Protein AF-A0A7S3AIY6-F1 (afdb_monomer_lite)

Foldseek 3Di:
DDDDPVRVLVVVLCCCCPVVVVPVPSDDDAPQCPDPLDDGHDDDPVQDAPDDDDPDPPPDFFDQDPVVRAGFHQCVVPPPVCCPDPPNDPPPDDDDPDPDDPRGDGDDDDDPCPVPDGDGHPPDVVSVCVSVVVDPDDDDD

Organism: NCBI:txid156174

Secondary structure (DSSP, 8-state):
-PPPHHHHHHHHHHHHHHTS--HHHH----GGG--TTSPPPPPPTTS-TTPPPPPPTTSPPPEEETTTTEEE--GGGG--TTTT-TT-S-TT--SSS--PPPS--BPPPP---TTSPPP--S--HHHHHHHTT-S------

Sequence (141 aa):
MTLTAAMSLIQDDWVAQKIERTANKAWTKHPETNSCFDVTAAVPANRRAGGHVSADPSDPLPGYNSATGQYCFKSSMYSDPNALRSHTGNGGMTSSLAVGKKLEVPVGPPVCGAFRERANPPNTEFRRFYERGDLPIQIEH

Structure (mmCIF, N/CA/C/O backbone):
data_AF-A0A7S3AIY6-F1
#
_entry.id   AF-A0A7S3AIY6-F1
#
loop_
_atom_site.group_PDB
_atom_site.id
_atom_site.type_symbol
_atom_site.label_atom_id
_atom_site.label_alt_id
_atom_site.label_comp_id
_atom_site.label_asym_id
_atom_site.label_entity_id
_atom_site.label_seq_id
_atom_site.pdbx_PDB_ins_code
_atom_site.Cartn_x
_atom_site.Cartn_y
_atom_site.Cartn_z
_atom_site.occupancy
_atom_site.B_iso_or_equiv
_atom_site.auth_seq_id
_atom_site.auth_comp_id
_atom_site.auth_asym_id
_atom_site.auth_atom_id
_atom_site.pdbx_PDB_model_num
ATOM 1 N N . MET A 1 1 ? 8.641 19.706 27.259 1.00 61.84 1 MET A N 1
ATOM 2 C CA . MET A 1 1 ? 7.787 18.558 27.630 1.00 61.84 1 MET A CA 1
ATOM 3 C C . MET A 1 1 ? 7.700 17.659 26.413 1.00 61.84 1 MET A C 1
ATOM 5 O O . MET A 1 1 ? 7.337 18.151 25.355 1.00 61.84 1 MET A O 1
ATOM 9 N N . THR A 1 2 ? 8.129 16.406 26.516 1.00 75.25 2 THR A N 1
ATOM 10 C CA . THR A 1 2 ? 8.044 15.430 25.420 1.00 75.25 2 THR A CA 1
ATOM 11 C C . THR A 1 2 ? 6.630 14.863 25.373 1.00 75.25 2 THR A C 1
ATOM 13 O O . THR A 1 2 ? 6.167 14.323 26.377 1.00 75.25 2 THR A O 1
ATOM 16 N N . LEU A 1 3 ? 5.945 15.006 24.238 1.00 79.62 3 LEU A N 1
ATOM 17 C CA . LEU A 1 3 ? 4.663 14.341 24.004 1.00 79.62 3 LEU A CA 1
ATOM 18 C C . LEU A 1 3 ? 4.860 12.822 24.050 1.00 79.62 3 LEU A C 1
ATOM 20 O O . LEU A 1 3 ? 5.912 12.312 23.657 1.00 79.62 3 LEU A O 1
ATOM 24 N N . THR A 1 4 ? 3.852 12.094 24.527 1.00 89.19 4 THR A N 1
ATOM 25 C CA . THR A 1 4 ? 3.836 10.640 24.342 1.00 89.19 4 THR A CA 1
ATOM 26 C C . THR A 1 4 ? 3.627 10.325 22.861 1.00 89.19 4 THR A C 1
ATOM 28 O O . THR A 1 4 ? 3.043 11.124 22.127 1.00 89.19 4 THR A O 1
ATOM 31 N N . ALA A 1 5 ? 4.063 9.142 22.423 1.00 89.12 5 ALA A N 1
ATOM 32 C CA . ALA A 1 5 ? 3.910 8.721 21.030 1.00 89.12 5 ALA A CA 1
ATOM 33 C C . ALA A 1 5 ? 2.444 8.736 20.554 1.00 89.12 5 ALA A C 1
ATOM 35 O O . ALA A 1 5 ? 2.191 8.967 19.382 1.00 89.12 5 ALA A O 1
ATOM 36 N N . ALA A 1 6 ? 1.476 8.517 21.454 1.00 87.38 6 ALA A N 1
ATOM 37 C CA . ALA A 1 6 ? 0.052 8.581 21.126 1.00 87.38 6 ALA A CA 1
ATOM 38 C C . ALA A 1 6 ? -0.471 10.024 21.032 1.00 87.38 6 ALA A C 1
ATOM 40 O O . ALA A 1 6 ? -1.283 10.328 20.164 1.00 87.38 6 ALA A O 1
ATOM 41 N N . MET A 1 7 ? 0.011 10.925 21.895 1.00 86.62 7 MET A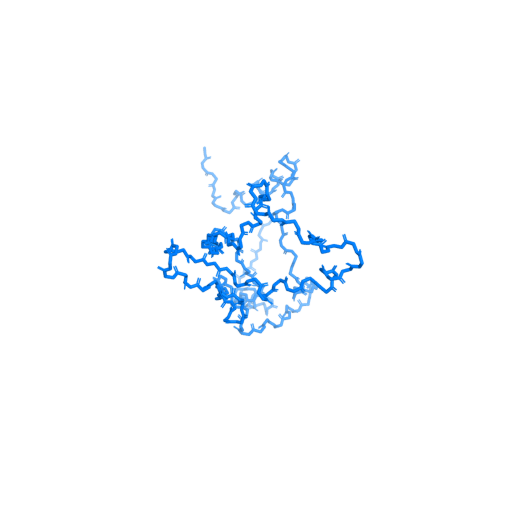 N 1
ATOM 42 C CA . MET A 1 7 ? -0.389 12.336 21.869 1.00 86.62 7 MET A CA 1
ATOM 43 C C . MET A 1 7 ? 0.086 13.046 20.599 1.00 86.62 7 MET A C 1
ATOM 45 O O . MET A 1 7 ? -0.609 13.934 20.108 1.00 86.62 7 MET A O 1
ATOM 49 N N . SER A 1 8 ? 1.240 12.654 20.049 1.00 89.06 8 SER A N 1
ATOM 50 C CA . SER A 1 8 ? 1.737 13.252 18.808 1.00 89.06 8 SER A CA 1
ATOM 51 C C . SER A 1 8 ? 0.916 12.844 17.580 1.00 89.06 8 SER A C 1
ATOM 53 O O . SER A 1 8 ? 0.860 13.616 16.635 1.00 89.06 8 SER A O 1
ATOM 55 N N . LEU A 1 9 ? 0.193 11.713 17.602 1.00 87.06 9 LEU A N 1
ATOM 56 C CA . LEU A 1 9 ? -0.576 11.223 16.444 1.00 87.06 9 LEU A CA 1
ATOM 57 C C . LEU A 1 9 ? -1.570 12.258 15.903 1.00 87.06 9 LEU A C 1
ATOM 59 O O . LEU A 1 9 ? -1.599 12.517 14.704 1.00 87.06 9 LEU A O 1
ATOM 63 N N . ILE A 1 10 ? -2.375 12.856 16.787 1.00 87.00 10 ILE A N 1
ATOM 64 C CA . ILE A 1 10 ? -3.404 13.827 16.389 1.00 87.00 10 ILE A CA 1
ATOM 65 C C . ILE A 1 10 ? -2.751 15.134 15.936 1.00 87.00 10 ILE A C 1
ATOM 67 O O . ILE A 1 10 ? -3.175 15.730 14.948 1.00 87.00 10 ILE A O 1
ATOM 71 N N . GLN A 1 11 ? -1.723 15.587 16.657 1.00 88.12 11 GLN A N 1
ATOM 72 C CA . GLN A 1 11 ? -1.051 16.845 16.353 1.00 88.12 11 GLN A CA 1
ATOM 73 C C . GLN A 1 11 ? -0.289 16.766 15.024 1.00 88.12 11 GLN A C 1
ATOM 75 O O . GLN A 1 11 ? -0.452 17.654 14.190 1.00 88.12 11 GLN A O 1
ATOM 80 N N . ASP A 1 12 ? 0.490 15.708 14.808 1.00 88.44 12 ASP A N 1
ATOM 81 C CA . ASP A 1 12 ? 1.314 15.522 13.612 1.00 88.44 12 ASP A CA 1
ATOM 82 C C . ASP A 1 12 ? 0.439 15.353 12.362 1.00 88.44 12 ASP A C 1
ATOM 84 O O . ASP A 1 12 ? 0.684 16.009 11.348 1.00 88.44 12 ASP A O 1
ATOM 88 N N . ASP A 1 13 ? -0.632 14.552 12.442 1.00 87.31 13 ASP A N 1
ATOM 89 C CA . ASP A 1 13 ? -1.581 14.387 11.333 1.00 87.31 13 ASP A CA 1
ATOM 90 C C . ASP A 1 13 ? -2.321 15.698 11.022 1.00 87.31 13 ASP A C 1
ATOM 92 O O . ASP A 1 13 ? -2.412 16.122 9.866 1.00 87.31 13 ASP A O 1
ATOM 96 N N . TRP A 1 14 ? -2.789 16.413 12.050 1.00 88.94 14 TRP A N 1
ATOM 97 C CA . TRP A 1 14 ? -3.463 17.697 11.855 1.00 88.94 14 TRP A CA 1
ATOM 98 C C . TRP A 1 14 ? -2.536 18.744 11.225 1.00 88.94 14 TRP A C 1
ATOM 100 O O . TRP A 1 14 ? -2.951 19.461 10.310 1.00 88.94 14 TRP A O 1
ATOM 110 N N . VAL A 1 15 ? -1.275 18.817 11.664 1.00 89.88 15 VAL A N 1
ATOM 111 C CA . VAL A 1 15 ? -0.253 19.706 11.089 1.00 89.88 15 VAL A CA 1
ATOM 112 C C . VAL A 1 15 ? 0.017 19.339 9.630 1.00 89.88 15 VAL A C 1
ATOM 114 O O . VAL A 1 15 ? -0.067 20.217 8.765 1.00 89.88 15 VAL A O 1
ATOM 117 N N . ALA A 1 16 ? 0.252 18.060 9.330 1.00 88.00 16 ALA A N 1
ATOM 118 C CA . ALA A 1 16 ? 0.480 17.583 7.968 1.00 88.00 16 ALA A CA 1
ATOM 119 C C . ALA A 1 16 ? -0.694 17.944 7.037 1.00 88.00 16 ALA A C 1
ATOM 121 O O . ALA A 1 16 ? -0.514 18.459 5.928 1.00 88.00 16 ALA A O 1
ATOM 122 N N . GLN A 1 17 ? -1.930 17.756 7.503 1.00 87.25 17 GLN A N 1
ATOM 123 C CA . GLN A 1 17 ? -3.124 18.036 6.710 1.00 87.25 17 GLN A CA 1
ATOM 124 C C . GLN A 1 17 ? -3.419 19.533 6.548 1.00 87.25 17 GLN A C 1
ATOM 126 O O . GLN A 1 17 ? -3.749 19.974 5.443 1.00 87.25 17 GLN A O 1
ATOM 131 N N . LYS A 1 18 ? -3.367 20.317 7.633 1.00 89.19 18 LYS A N 1
ATOM 132 C CA . LYS A 1 18 ? -3.862 21.706 7.656 1.00 89.19 18 LYS A CA 1
ATOM 133 C C . LYS A 1 18 ? -2.778 22.746 7.426 1.00 89.19 18 LYS A C 1
ATOM 135 O O . LYS A 1 18 ? -3.052 23.743 6.756 1.00 89.19 18 LYS A O 1
ATOM 140 N N . ILE A 1 19 ? -1.578 22.519 7.952 1.00 91.25 19 ILE A N 1
ATOM 141 C CA . ILE A 1 19 ? -0.452 23.447 7.818 1.00 91.25 19 ILE A CA 1
ATOM 142 C C . ILE A 1 19 ? 0.359 23.095 6.573 1.00 91.25 19 ILE A C 1
ATOM 144 O O . ILE A 1 19 ? 0.480 23.920 5.670 1.00 91.25 19 ILE A O 1
ATOM 148 N N . GLU A 1 20 ? 0.865 21.863 6.490 1.00 89.88 20 GLU A N 1
ATOM 149 C CA . GLU A 1 20 ? 1.761 21.442 5.402 1.00 89.88 20 GLU A CA 1
ATOM 150 C C . GLU A 1 20 ? 1.020 21.118 4.100 1.00 89.88 20 GLU A C 1
ATOM 152 O O . GLU A 1 20 ? 1.624 21.080 3.028 1.00 89.88 20 GLU A O 1
ATOM 157 N N . ARG A 1 21 ? -0.300 20.906 4.178 1.00 86.44 21 ARG A N 1
ATOM 158 C CA . ARG A 1 21 ? -1.174 20.565 3.042 1.00 86.44 21 ARG A CA 1
ATOM 159 C C . ARG A 1 21 ? -0.714 19.309 2.291 1.00 86.44 21 ARG A C 1
ATOM 161 O O . ARG A 1 21 ? -0.942 19.170 1.090 1.00 86.44 21 ARG A O 1
ATOM 168 N N . THR A 1 22 ? -0.127 18.353 3.005 1.00 83.56 22 THR A N 1
ATOM 169 C CA . THR A 1 22 ? 0.317 17.050 2.486 1.00 83.56 22 THR A CA 1
ATOM 170 C C . THR A 1 22 ? -0.756 15.965 2.640 1.00 83.56 22 THR A C 1
ATOM 172 O O . THR A 1 22 ? -0.454 14.775 2.609 1.00 83.56 22 THR A O 1
ATOM 175 N N . ALA A 1 23 ? -2.035 16.356 2.725 1.00 70.25 23 ALA A N 1
ATOM 176 C CA . ALA A 1 23 ? -3.176 15.479 3.014 1.00 70.25 23 ALA A CA 1
ATOM 177 C C . ALA A 1 23 ? -3.302 14.245 2.094 1.00 70.25 23 ALA A C 1
ATOM 179 O O . ALA A 1 23 ? -3.788 13.204 2.525 1.00 70.25 23 ALA A O 1
ATOM 180 N N . ASN A 1 24 ? -2.813 14.318 0.851 1.00 69.19 24 ASN A N 1
ATOM 181 C CA . ASN A 1 24 ? -2.790 13.175 -0.075 1.00 69.19 24 ASN A CA 1
ATOM 182 C C . ASN A 1 24 ? -1.882 12.019 0.392 1.00 69.19 24 ASN A C 1
ATOM 184 O O . ASN A 1 24 ? -2.002 10.913 -0.122 1.00 69.19 24 ASN A O 1
ATOM 188 N N . LYS A 1 25 ? -0.970 12.276 1.337 1.00 68.56 25 LYS A N 1
ATOM 189 C CA . LYS A 1 25 ? -0.104 11.281 1.987 1.00 68.56 25 LYS A CA 1
ATOM 190 C C . LYS A 1 25 ? -0.589 10.894 3.387 1.00 68.56 25 LYS A C 1
ATOM 192 O O . LYS A 1 25 ? -0.060 9.952 3.959 1.00 68.56 25 LYS A O 1
ATOM 197 N N . ALA A 1 26 ? -1.556 11.629 3.939 1.00 61.22 26 ALA A N 1
ATOM 198 C CA . ALA A 1 26 ? -1.999 11.472 5.321 1.00 61.22 26 ALA A CA 1
ATOM 199 C C . ALA A 1 26 ? -2.922 10.262 5.516 1.00 61.22 26 ALA A C 1
ATOM 201 O O . ALA A 1 26 ? -2.980 9.700 6.604 1.00 61.22 26 ALA A O 1
ATOM 202 N N . TRP A 1 27 ? -3.626 9.823 4.466 1.00 67.25 27 TRP A N 1
ATOM 203 C CA . TRP A 1 27 ? -4.511 8.669 4.575 1.00 67.25 27 TRP A CA 1
ATOM 204 C C . TRP A 1 27 ? -4.517 7.793 3.326 1.00 67.25 27 TRP A C 1
ATOM 206 O O . TRP A 1 27 ? -4.623 8.265 2.191 1.00 67.25 27 TRP A O 1
ATOM 216 N N . THR A 1 28 ? -4.450 6.484 3.546 1.00 72.88 28 THR A N 1
ATOM 217 C CA . THR A 1 28 ? -4.594 5.474 2.505 1.00 72.88 28 THR A CA 1
ATOM 218 C C . THR A 1 28 ? -6.036 4.977 2.469 1.00 72.88 28 THR A C 1
ATOM 220 O O . THR A 1 28 ? -6.525 4.324 3.390 1.00 72.88 28 THR A O 1
ATOM 223 N N . LYS A 1 29 ? -6.741 5.272 1.371 1.00 78.81 29 LYS A N 1
ATOM 224 C CA . LYS A 1 29 ? -8.024 4.629 1.061 1.00 78.81 29 LYS A CA 1
ATOM 225 C C . LYS A 1 29 ? -7.769 3.189 0.639 1.00 78.81 29 LYS A C 1
ATOM 227 O O . LYS A 1 29 ? -7.206 2.946 -0.427 1.00 78.81 29 LYS A O 1
ATOM 232 N N . HIS A 1 30 ? -8.233 2.248 1.446 1.00 86.94 30 HIS A N 1
ATOM 233 C CA . HIS A 1 30 ? -8.225 0.837 1.097 1.00 86.94 30 HIS A CA 1
ATOM 234 C C . HIS A 1 30 ? -9.606 0.437 0.564 1.00 86.94 30 HIS A C 1
ATOM 236 O O . HIS A 1 30 ? -10.603 0.689 1.237 1.00 86.94 30 HIS A O 1
ATOM 242 N N . PRO A 1 31 ? -9.710 -0.163 -0.633 1.00 87.25 31 PRO A N 1
ATOM 243 C CA . PRO A 1 31 ? -11.000 -0.597 -1.167 1.00 87.25 31 PRO A CA 1
ATOM 244 C C . PRO A 1 31 ? -11.649 -1.694 -0.313 1.00 87.25 31 PRO A C 1
ATOM 246 O O . PRO A 1 31 ? -12.859 -1.870 -0.367 1.00 87.25 31 PRO A O 1
ATOM 249 N N . GLU A 1 32 ? -10.864 -2.416 0.487 1.00 90.44 32 GLU A N 1
ATOM 250 C CA . GLU A 1 32 ? -11.350 -3.526 1.301 1.00 90.44 32 GLU A CA 1
ATOM 251 C C . GLU A 1 32 ? -12.078 -3.075 2.581 1.00 90.44 32 GLU A C 1
ATOM 253 O O . GLU A 1 32 ? -12.792 -3.876 3.180 1.00 90.44 32 GLU A O 1
ATOM 258 N N . THR A 1 33 ? -11.917 -1.817 3.021 1.00 89.00 33 THR A N 1
ATOM 259 C CA . THR A 1 33 ? -12.392 -1.368 4.346 1.00 89.00 33 THR A CA 1
ATOM 260 C C . THR A 1 33 ? -13.883 -1.106 4.444 1.00 89.00 33 THR A C 1
ATOM 262 O O . THR A 1 33 ? -14.358 -0.971 5.564 1.00 89.00 33 THR A O 1
ATOM 265 N N . ASN A 1 34 ? -14.603 -1.029 3.320 1.00 87.81 34 ASN A N 1
ATOM 266 C CA . ASN A 1 34 ? -16.048 -0.779 3.283 1.00 87.81 34 ASN A CA 1
ATOM 267 C C . ASN A 1 34 ? -16.480 0.387 4.210 1.00 87.81 34 ASN A C 1
ATOM 269 O O . ASN A 1 34 ? -15.756 1.380 4.345 1.00 87.81 34 ASN A O 1
ATOM 273 N N . SER A 1 35 ? -17.682 0.299 4.788 1.00 91.19 35 SER A N 1
ATOM 274 C CA . SER A 1 35 ? -18.203 1.216 5.808 1.00 91.19 35 SER A CA 1
ATOM 275 C C . SER A 1 35 ? -17.614 0.919 7.193 1.00 91.19 35 SER A C 1
ATOM 277 O O . SER A 1 35 ? -17.170 -0.189 7.460 1.00 91.19 35 SER A O 1
ATOM 279 N N . CYS A 1 36 ? -17.691 1.887 8.111 1.00 90.44 36 CYS A N 1
ATOM 280 C CA . CYS A 1 36 ? -17.257 1.742 9.509 1.00 90.44 36 CYS A CA 1
ATOM 281 C C . CYS A 1 36 ? -17.995 0.621 10.269 1.00 90.44 36 CYS A C 1
ATOM 283 O O . CYS A 1 36 ? -17.435 0.010 11.173 1.00 90.44 36 CYS A O 1
ATOM 285 N N . PHE A 1 37 ? -19.253 0.364 9.907 1.00 91.88 37 PHE A N 1
ATOM 286 C CA . PHE A 1 37 ? -20.107 -0.617 10.584 1.00 91.88 37 PHE A CA 1
ATOM 287 C C . PHE A 1 37 ? -20.100 -1.997 9.917 1.00 91.88 37 PHE A C 1
ATOM 289 O O . PHE A 1 37 ? -20.729 -2.919 10.432 1.00 91.88 37 PHE A O 1
ATOM 296 N N . ASP A 1 38 ? -19.397 -2.137 8.792 1.00 91.50 38 ASP A N 1
ATOM 297 C CA . ASP A 1 38 ? -19.276 -3.394 8.066 1.00 91.50 38 ASP A CA 1
ATOM 298 C C . ASP A 1 38 ? -17.913 -4.031 8.339 1.00 91.50 38 ASP A C 1
ATOM 300 O O . ASP A 1 38 ? -16.908 -3.349 8.543 1.00 91.50 38 ASP A O 1
ATOM 304 N N . VAL A 1 39 ? -17.863 -5.361 8.296 1.00 91.88 39 VAL A N 1
ATOM 305 C CA . VAL A 1 39 ? -16.600 -6.095 8.415 1.00 91.88 39 VAL A CA 1
ATOM 306 C C . VAL A 1 39 ? -15.746 -5.858 7.167 1.00 91.88 39 VAL A C 1
ATOM 308 O O . VAL A 1 39 ? -16.236 -5.849 6.031 1.00 91.88 39 VAL A O 1
ATOM 311 N N . THR A 1 40 ? -14.441 -5.700 7.379 1.00 93.00 40 THR A N 1
ATOM 312 C CA . THR A 1 40 ? -13.470 -5.518 6.294 1.00 93.00 40 THR A CA 1
ATOM 313 C C . THR A 1 40 ? -13.411 -6.754 5.395 1.00 93.00 40 THR A C 1
ATOM 315 O O . THR A 1 40 ? -13.370 -7.891 5.870 1.00 93.00 40 THR A O 1
ATOM 318 N N . ALA A 1 41 ? -13.380 -6.548 4.077 1.00 93.06 41 ALA A N 1
ATOM 319 C CA . ALA A 1 41 ? -13.308 -7.643 3.119 1.00 93.06 41 ALA A CA 1
ATOM 320 C C . ALA A 1 41 ? -11.988 -8.424 3.244 1.00 93.06 41 ALA A C 1
ATOM 322 O O . ALA A 1 41 ? -10.916 -7.858 3.474 1.00 93.06 41 ALA A O 1
ATOM 323 N N . ALA A 1 42 ? -12.056 -9.742 3.046 1.00 89.31 42 ALA A N 1
ATOM 324 C CA . ALA A 1 42 ? -10.877 -10.595 3.093 1.00 89.31 42 ALA A CA 1
ATOM 325 C C . ALA A 1 42 ? -9.897 -10.251 1.959 1.00 89.31 42 ALA A C 1
ATOM 327 O O . ALA A 1 42 ? -10.258 -10.199 0.783 1.00 89.31 42 ALA A O 1
ATOM 328 N N . VAL A 1 43 ? -8.631 -10.058 2.322 1.00 90.19 43 VAL A N 1
ATOM 329 C CA . VAL A 1 43 ? -7.533 -9.799 1.384 1.00 90.19 43 VAL A CA 1
ATOM 330 C C . VAL A 1 43 ? -6.893 -11.137 0.996 1.00 90.19 43 VAL A C 1
ATOM 332 O O . VAL A 1 43 ? -6.652 -11.965 1.880 1.00 90.19 43 VAL A O 1
ATOM 335 N N . PRO A 1 44 ? -6.586 -11.381 -0.291 1.00 88.94 44 PRO A N 1
ATOM 336 C CA . PRO A 1 44 ? -5.954 -12.627 -0.713 1.00 88.94 44 PRO A CA 1
ATOM 337 C C . PRO A 1 44 ? -4.563 -12.792 -0.084 1.00 88.94 44 PRO A C 1
ATOM 339 O O . PRO A 1 44 ? -3.818 -11.826 0.081 1.00 88.94 44 PRO A O 1
ATOM 342 N N . ALA A 1 45 ? -4.185 -14.035 0.226 1.00 84.38 45 ALA A N 1
ATOM 343 C CA . ALA A 1 45 ? -2.953 -14.349 0.961 1.00 84.38 45 ALA A CA 1
ATOM 344 C C . ALA A 1 45 ? -1.657 -13.889 0.260 1.00 84.38 45 ALA A C 1
ATOM 346 O O . ALA A 1 45 ? -0.636 -13.679 0.913 1.00 84.38 45 ALA A O 1
ATOM 347 N N . ASN A 1 46 ? -1.691 -13.701 -1.062 1.00 84.19 46 ASN A N 1
ATOM 348 C CA . ASN A 1 46 ? -0.566 -13.172 -1.836 1.00 84.19 46 ASN A CA 1
ATO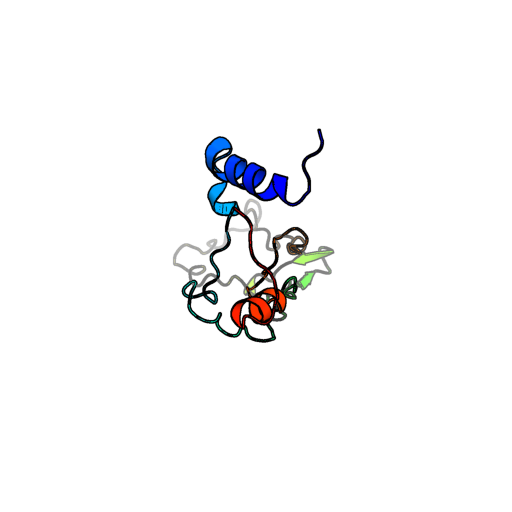M 349 C C . ASN A 1 46 ? -0.293 -11.679 -1.562 1.00 84.19 46 ASN A C 1
ATOM 351 O O . ASN A 1 46 ? 0.839 -11.224 -1.723 1.00 84.19 46 ASN A O 1
ATOM 355 N N . ARG A 1 47 ? -1.293 -10.908 -1.114 1.00 86.19 47 ARG A N 1
ATOM 356 C CA . ARG A 1 47 ? -1.155 -9.494 -0.745 1.00 86.19 47 ARG A CA 1
ATOM 357 C C . ARG A 1 47 ? -0.775 -9.375 0.726 1.00 86.19 47 ARG A C 1
ATOM 359 O O . ARG A 1 47 ? -1.552 -8.943 1.574 1.00 86.19 47 ARG A O 1
ATOM 366 N N . ARG A 1 48 ? 0.462 -9.762 1.023 1.00 88.44 48 ARG A N 1
ATOM 367 C CA . ARG A 1 48 ? 1.053 -9.637 2.356 1.00 88.44 48 ARG A CA 1
ATOM 368 C C . ARG A 1 48 ? 1.528 -8.204 2.612 1.00 88.44 48 ARG A C 1
ATOM 370 O O . ARG A 1 48 ? 2.280 -7.650 1.810 1.00 88.44 48 ARG A O 1
ATOM 377 N N . ALA A 1 49 ? 1.161 -7.649 3.767 1.00 90.25 49 ALA A N 1
ATOM 378 C CA . ALA A 1 49 ? 1.685 -6.374 4.251 1.00 90.25 49 ALA A CA 1
ATOM 379 C C . ALA A 1 49 ? 3.223 -6.360 4.264 1.00 90.25 49 ALA A C 1
ATOM 381 O O . ALA A 1 49 ? 3.862 -7.285 4.775 1.00 90.25 49 ALA A O 1
ATOM 382 N N . GLY A 1 50 ? 3.823 -5.329 3.665 1.00 89.12 50 GLY A N 1
ATOM 383 C CA . GLY A 1 50 ? 5.281 -5.183 3.582 1.00 89.12 50 GLY A CA 1
ATOM 384 C C . GLY A 1 50 ? 5.980 -6.166 2.630 1.00 89.12 50 GLY A C 1
ATOM 385 O O . GLY A 1 50 ? 7.211 -6.138 2.525 1.00 89.12 50 GLY A O 1
ATOM 386 N N . GLY A 1 51 ? 5.225 -7.009 1.918 1.00 87.19 51 GLY A N 1
ATOM 387 C CA . GLY A 1 51 ? 5.745 -7.870 0.861 1.00 87.19 51 GLY A CA 1
ATOM 388 C C . GLY A 1 51 ? 6.387 -7.053 -0.263 1.00 87.19 51 GLY A C 1
ATOM 389 O O . GLY A 1 51 ? 5.947 -5.946 -0.574 1.00 87.19 51 GLY A O 1
ATOM 390 N N . HIS A 1 52 ? 7.449 -7.592 -0.860 1.00 86.50 52 HIS A N 1
ATOM 391 C CA . HIS A 1 52 ? 8.053 -7.035 -2.068 1.00 86.50 52 HIS A CA 1
ATOM 392 C C . HIS A 1 52 ? 7.638 -7.882 -3.272 1.00 86.50 52 HIS A C 1
ATOM 394 O O . HIS A 1 52 ? 7.452 -9.091 -3.146 1.00 86.50 52 HIS A O 1
ATOM 400 N N . VAL A 1 53 ? 7.477 -7.238 -4.425 1.00 78.50 53 VAL A N 1
ATOM 401 C CA . VAL A 1 53 ? 7.204 -7.927 -5.689 1.00 78.50 53 VAL A CA 1
ATOM 402 C C . VAL A 1 53 ? 8.549 -8.191 -6.356 1.00 78.50 53 VAL A C 1
ATOM 404 O O . VAL A 1 53 ? 9.343 -7.263 -6.513 1.00 78.50 53 VAL A O 1
ATOM 407 N N . SER A 1 54 ? 8.828 -9.451 -6.686 1.00 76.56 54 SER A N 1
ATOM 408 C CA . SER A 1 54 ? 9.989 -9.814 -7.500 1.00 76.56 54 SER A CA 1
ATOM 409 C C . SER A 1 54 ? 9.844 -9.238 -8.908 1.00 76.56 54 SER A C 1
ATOM 411 O O . SER A 1 54 ? 8.724 -9.056 -9.381 1.00 76.56 54 SER A O 1
ATOM 413 N N . ALA A 1 55 ? 10.962 -8.977 -9.587 1.00 75.38 55 ALA A N 1
ATOM 414 C CA . ALA A 1 55 ? 10.924 -8.614 -11.002 1.00 75.38 55 ALA A CA 1
ATOM 415 C C . ALA A 1 55 ? 10.169 -9.687 -11.806 1.00 75.38 55 ALA A C 1
ATOM 417 O O . ALA A 1 55 ? 10.275 -10.877 -11.487 1.00 75.38 55 ALA A O 1
ATOM 418 N N . ASP A 1 56 ? 9.397 -9.264 -12.807 1.00 79.62 56 ASP A N 1
ATOM 419 C CA . ASP A 1 56 ? 8.676 -10.187 -13.673 1.00 79.62 56 ASP A CA 1
ATOM 420 C C . ASP A 1 56 ? 9.694 -10.931 -14.557 1.00 79.62 56 ASP A C 1
ATOM 422 O O . ASP A 1 56 ? 10.463 -10.288 -15.274 1.00 79.62 56 ASP A O 1
ATOM 426 N N . PRO A 1 57 ? 9.748 -12.276 -14.525 1.00 77.62 57 PRO A N 1
ATOM 427 C CA . PRO A 1 57 ? 10.664 -13.040 -15.370 1.00 77.62 57 PRO A CA 1
ATOM 428 C C . PRO A 1 57 ? 10.394 -12.892 -16.873 1.00 77.62 57 PRO A C 1
ATOM 430 O O . PRO A 1 57 ? 11.236 -13.287 -17.677 1.00 77.62 57 PRO A O 1
ATOM 433 N N . SER A 1 58 ? 9.214 -12.393 -17.253 1.00 82.31 58 SER A N 1
ATOM 434 C CA . SER A 1 58 ? 8.825 -12.179 -18.647 1.00 82.31 58 SER A CA 1
ATOM 435 C C . SER A 1 58 ? 9.310 -10.847 -19.222 1.00 82.31 58 SER A C 1
ATOM 437 O O . SER A 1 58 ? 9.285 -10.677 -20.445 1.00 82.31 58 SER A O 1
ATOM 439 N N . ASP A 1 59 ? 9.790 -9.929 -18.374 1.00 79.81 59 ASP A N 1
ATOM 440 C CA . ASP A 1 59 ? 10.329 -8.653 -18.828 1.00 79.81 59 ASP A CA 1
ATOM 441 C C . ASP A 1 59 ? 11.568 -8.881 -19.715 1.00 79.81 59 ASP A C 1
ATOM 443 O O . ASP A 1 59 ? 12.455 -9.673 -19.372 1.00 79.81 59 ASP A O 1
ATOM 447 N N . PRO A 1 60 ? 11.674 -8.194 -20.870 1.00 79.00 60 PRO A N 1
ATOM 448 C CA . PRO A 1 60 ? 12.810 -8.367 -21.758 1.00 79.00 60 PRO A CA 1
ATOM 449 C C . PRO A 1 60 ? 14.095 -7.915 -21.058 1.00 79.00 60 PRO A C 1
ATOM 451 O O . PRO A 1 60 ? 14.202 -6.783 -20.582 1.00 79.00 60 PRO A O 1
ATOM 454 N N . LEU A 1 61 ? 15.100 -8.791 -21.044 1.00 81.31 61 LEU A N 1
ATOM 455 C CA . LEU A 1 61 ? 16.427 -8.499 -20.508 1.00 81.31 61 LEU A CA 1
ATOM 456 C C . LEU A 1 61 ? 17.414 -8.173 -21.641 1.00 81.31 61 LEU A C 1
ATOM 458 O O . LEU A 1 61 ? 17.347 -8.782 -22.715 1.00 81.31 61 LEU A O 1
ATOM 462 N N . PRO A 1 62 ? 18.347 -7.228 -21.430 1.00 84.69 62 PRO A N 1
ATOM 463 C CA . PRO A 1 62 ? 19.378 -6.934 -22.413 1.00 84.69 62 PRO A CA 1
ATOM 464 C C . PRO A 1 62 ? 20.335 -8.124 -22.570 1.00 84.69 62 PRO A C 1
ATOM 466 O O . PRO A 1 62 ? 20.679 -8.805 -21.603 1.00 84.69 62 PRO A O 1
ATOM 469 N N . GLY A 1 63 ? 20.790 -8.360 -23.800 1.00 84.88 63 GLY A N 1
ATOM 470 C CA . GLY A 1 63 ? 21.815 -9.361 -24.089 1.00 84.88 63 GLY A CA 1
ATOM 471 C C . GLY A 1 63 ? 23.220 -8.792 -23.901 1.00 84.88 63 GLY A C 1
ATOM 472 O O . GLY A 1 63 ? 23.425 -7.588 -24.038 1.00 84.88 63 GLY A O 1
ATOM 473 N N . TYR A 1 64 ? 24.194 -9.657 -23.624 1.00 86.50 64 TYR A N 1
ATOM 474 C CA . TYR A 1 64 ? 25.603 -9.265 -23.568 1.00 86.50 64 TYR A CA 1
ATOM 475 C C . TYR A 1 64 ? 26.218 -9.251 -24.974 1.00 86.50 64 TYR A C 1
ATOM 477 O O . TYR A 1 64 ? 26.207 -10.273 -25.665 1.00 86.50 64 TYR A O 1
ATOM 485 N N . ASN A 1 65 ? 26.766 -8.109 -25.394 1.00 84.81 65 ASN A N 1
ATOM 486 C CA . ASN A 1 65 ? 27.556 -7.997 -26.616 1.00 84.81 65 ASN A CA 1
ATOM 487 C C . ASN A 1 65 ? 29.047 -8.180 -26.283 1.00 84.81 65 ASN A C 1
ATOM 489 O O . ASN A 1 65 ? 29.659 -7.335 -25.633 1.00 84.81 65 ASN A O 1
ATOM 493 N N . SER A 1 66 ? 29.648 -9.269 -26.767 1.00 86.69 66 SER A N 1
ATOM 494 C CA . SER A 1 66 ? 31.062 -9.588 -26.538 1.00 86.69 66 SER A CA 1
ATOM 495 C C . SER A 1 66 ? 32.044 -8.681 -27.289 1.00 86.69 66 SER A C 1
ATOM 497 O O . SER A 1 66 ? 33.195 -8.581 -26.877 1.00 86.69 66 SER A O 1
ATOM 499 N N . ALA A 1 67 ? 31.617 -8.012 -28.363 1.00 84.50 67 ALA A N 1
ATOM 500 C CA . ALA A 1 67 ? 32.465 -7.105 -29.135 1.00 84.50 67 ALA A CA 1
ATOM 501 C C . ALA A 1 67 ? 32.594 -5.724 -28.474 1.00 84.50 67 ALA A C 1
ATOM 503 O O . ALA A 1 67 ? 33.666 -5.123 -28.513 1.00 84.50 67 ALA A O 1
ATOM 504 N N . THR A 1 68 ? 31.515 -5.220 -27.866 1.00 81.62 68 THR A N 1
ATOM 505 C CA . THR A 1 68 ? 31.492 -3.914 -27.178 1.00 81.62 68 THR A CA 1
ATOM 506 C C . THR A 1 68 ? 31.651 -4.032 -25.661 1.00 81.62 68 THR A C 1
ATOM 508 O O . THR A 1 68 ? 31.936 -3.036 -24.998 1.00 81.62 68 THR A O 1
ATOM 511 N N . GLY A 1 69 ? 31.489 -5.235 -25.100 1.00 85.00 69 GLY A N 1
ATOM 512 C CA . GLY A 1 69 ? 31.539 -5.499 -23.661 1.00 85.00 69 GLY A CA 1
ATOM 513 C C . GLY A 1 69 ? 30.341 -4.936 -22.888 1.00 85.00 69 GLY A C 1
ATOM 514 O O . GLY A 1 69 ? 30.433 -4.765 -21.673 1.00 85.00 69 GLY A O 1
ATOM 515 N N . GLN A 1 70 ? 29.238 -4.613 -23.571 1.00 84.19 70 GLN A N 1
ATOM 516 C CA . GLN A 1 70 ? 28.082 -3.912 -23.004 1.00 84.19 70 GLN A CA 1
ATOM 517 C C . GLN A 1 70 ? 26.803 -4.758 -23.049 1.00 84.19 70 GLN A C 1
ATOM 519 O O . GLN A 1 70 ? 26.652 -5.649 -23.885 1.00 84.19 70 GLN A O 1
ATOM 524 N N . TYR A 1 71 ? 25.873 -4.465 -22.133 1.00 85.56 71 TYR A N 1
ATOM 525 C CA . TYR A 1 71 ? 24.518 -5.016 -22.149 1.00 85.56 71 TYR A CA 1
ATOM 526 C C . TYR A 1 71 ? 23.595 -4.126 -22.981 1.00 85.56 71 TYR A C 1
ATOM 528 O O . TYR A 1 71 ? 23.413 -2.942 -22.676 1.00 85.56 71 TYR A O 1
ATOM 536 N N . CYS A 1 72 ? 23.003 -4.707 -24.023 1.00 79.62 72 CYS A N 1
ATOM 537 C CA . CYS A 1 72 ? 22.233 -3.982 -25.027 1.00 79.62 72 CYS A CA 1
ATOM 538 C C . CYS A 1 72 ? 20.960 -4.748 -25.405 1.00 79.62 72 CYS A C 1
ATOM 540 O O . CYS A 1 72 ? 20.956 -5.978 -25.527 1.00 79.62 72 CYS A O 1
ATOM 542 N N . PHE A 1 73 ? 19.863 -4.022 -25.626 1.00 80.06 73 PHE A N 1
ATOM 543 C CA . PHE A 1 73 ? 18.677 -4.603 -26.254 1.00 80.06 73 PHE A CA 1
ATOM 544 C C . PHE A 1 73 ? 18.927 -4.828 -27.745 1.00 80.06 73 PHE A C 1
ATOM 546 O O . PHE A 1 73 ? 19.497 -3.975 -28.425 1.00 80.06 73 PHE A O 1
ATOM 553 N N . LYS A 1 74 ? 18.486 -5.976 -28.270 1.00 71.50 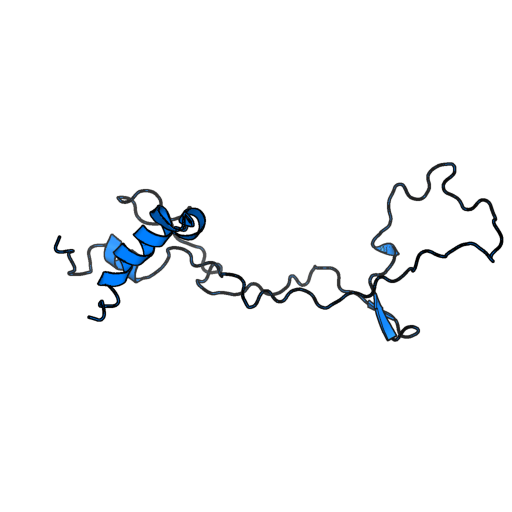74 LYS A N 1
ATOM 554 C CA . LYS A 1 74 ? 18.599 -6.272 -29.703 1.00 71.50 74 LYS A CA 1
ATOM 555 C C . LYS A 1 74 ? 17.629 -5.393 -30.495 1.00 71.50 74 LYS A C 1
ATOM 557 O O . LYS A 1 74 ? 16.458 -5.285 -30.140 1.00 71.50 74 LYS A O 1
ATOM 562 N N . SER A 1 75 ? 18.093 -4.832 -31.612 1.00 65.38 75 SER A N 1
ATOM 563 C CA . SER A 1 75 ? 17.292 -3.958 -32.486 1.00 65.38 75 SER A CA 1
ATOM 564 C C . SER A 1 75 ? 16.024 -4.623 -33.034 1.00 65.38 75 SER A C 1
ATOM 566 O O . SER A 1 75 ? 15.050 -3.934 -33.317 1.00 65.38 75 SER A O 1
ATOM 568 N N . SER A 1 76 ? 15.991 -5.958 -33.117 1.00 65.44 76 SER A N 1
ATOM 569 C CA . SER A 1 76 ? 14.808 -6.723 -33.529 1.00 65.44 76 SER A CA 1
ATOM 570 C C . SER A 1 76 ? 13.613 -6.564 -32.583 1.00 65.44 76 SER A C 1
ATOM 572 O O . SER A 1 76 ? 12.493 -6.851 -32.989 1.00 65.44 76 SER A O 1
ATOM 574 N N . MET A 1 77 ? 13.829 -6.113 -31.340 1.00 57.03 77 MET A N 1
ATOM 575 C CA . MET A 1 77 ? 12.743 -5.797 -30.403 1.00 57.03 77 MET A CA 1
ATOM 576 C C . MET A 1 77 ? 12.060 -4.457 -30.709 1.00 57.03 77 MET A C 1
ATOM 578 O O . MET A 1 77 ? 10.944 -4.229 -30.259 1.00 57.03 77 MET A O 1
ATOM 582 N N . TYR A 1 78 ? 12.688 -3.607 -31.527 1.00 58.00 78 TYR A N 1
ATOM 583 C CA . TYR A 1 78 ? 12.147 -2.336 -32.010 1.00 58.00 78 TYR A CA 1
ATOM 584 C C . TYR A 1 78 ? 11.934 -2.393 -33.526 1.00 58.00 78 TYR A C 1
ATOM 586 O O . TYR A 1 78 ? 12.422 -1.547 -34.277 1.00 58.00 78 TYR A O 1
ATOM 594 N N . SER A 1 79 ? 11.219 -3.414 -34.006 1.00 59.88 79 SER A N 1
ATOM 595 C CA . SER A 1 79 ? 10.640 -3.351 -35.348 1.00 59.88 79 SER A CA 1
ATOM 596 C C . SER A 1 79 ? 9.514 -2.320 -35.310 1.00 59.88 79 SER A C 1
ATOM 598 O O . SER A 1 79 ? 8.387 -2.636 -34.947 1.00 59.88 79 SER A O 1
ATOM 600 N N . ASP A 1 80 ? 9.832 -1.061 -35.615 1.00 64.31 80 ASP A N 1
ATOM 601 C CA . ASP A 1 80 ? 8.803 -0.067 -35.905 1.00 64.31 80 ASP A CA 1
ATOM 602 C C . ASP A 1 80 ? 8.114 -0.496 -37.212 1.00 64.31 80 ASP A C 1
ATOM 604 O O . ASP A 1 80 ? 8.769 -0.506 -38.263 1.00 64.31 80 ASP A O 1
ATOM 608 N N . PRO A 1 81 ? 6.820 -0.866 -37.192 1.00 66.12 81 PRO A N 1
ATOM 609 C CA . PRO A 1 81 ? 6.102 -1.268 -38.399 1.00 66.12 81 PRO A CA 1
ATOM 610 C C . PRO A 1 81 ? 6.061 -0.155 -39.462 1.00 66.12 81 PRO A C 1
ATOM 612 O O . PRO A 1 81 ? 5.808 -0.436 -40.631 1.00 66.12 81 PRO A O 1
ATOM 615 N N . ASN A 1 82 ? 6.371 1.095 -39.096 1.00 62.69 82 ASN A N 1
ATOM 616 C CA . ASN A 1 82 ? 6.479 2.231 -40.011 1.00 62.69 82 ASN A CA 1
ATOM 617 C C . ASN A 1 82 ? 7.904 2.507 -40.531 1.00 62.69 82 ASN A C 1
ATOM 619 O O . ASN A 1 82 ? 8.109 3.503 -41.230 1.00 62.69 82 ASN A O 1
ATOM 623 N N . ALA A 1 83 ? 8.898 1.661 -40.239 1.00 64.88 83 ALA A N 1
ATOM 624 C CA . ALA A 1 83 ? 10.289 1.913 -40.632 1.00 64.88 83 ALA A CA 1
ATOM 625 C C . ALA A 1 83 ? 10.534 1.854 -42.158 1.00 64.88 83 ALA A C 1
ATOM 627 O O . ALA A 1 83 ? 11.434 2.526 -42.667 1.00 64.88 83 ALA A O 1
ATOM 628 N N . LEU A 1 84 ? 9.723 1.097 -42.907 1.00 67.19 84 LEU A N 1
ATOM 629 C CA . LEU A 1 84 ? 9.880 0.867 -44.354 1.00 67.19 84 LEU A CA 1
ATOM 630 C C . LEU A 1 84 ? 8.864 1.656 -45.199 1.00 67.19 84 LEU A C 1
ATOM 632 O O . LEU A 1 84 ? 8.295 1.137 -46.158 1.00 67.19 84 LEU A O 1
ATOM 636 N N . ARG A 1 85 ? 8.586 2.911 -44.834 1.00 66.88 85 ARG A N 1
ATOM 637 C CA . ARG A 1 85 ? 7.717 3.781 -45.642 1.00 66.88 85 ARG A CA 1
ATOM 638 C C . ARG A 1 85 ? 8.438 4.264 -46.907 1.00 66.88 85 ARG A C 1
ATOM 640 O O . ARG A 1 85 ? 9.662 4.335 -46.971 1.00 66.88 85 ARG A O 1
ATOM 647 N N . SER A 1 86 ? 7.668 4.635 -47.931 1.00 67.12 86 SER A N 1
ATOM 648 C CA . SER A 1 86 ? 8.236 5.283 -49.121 1.00 67.12 86 SER A CA 1
ATOM 649 C C . SER A 1 86 ? 9.084 6.497 -48.709 1.00 67.12 86 SER A C 1
ATOM 651 O O . SER A 1 86 ? 8.687 7.249 -47.819 1.00 67.12 86 SER A O 1
ATOM 653 N N . HIS A 1 87 ? 10.246 6.674 -49.343 1.00 64.38 87 HIS A N 1
ATOM 654 C CA . HIS A 1 87 ? 11.243 7.715 -49.045 1.00 64.38 87 HIS A CA 1
ATOM 655 C C . HIS A 1 87 ? 11.959 7.629 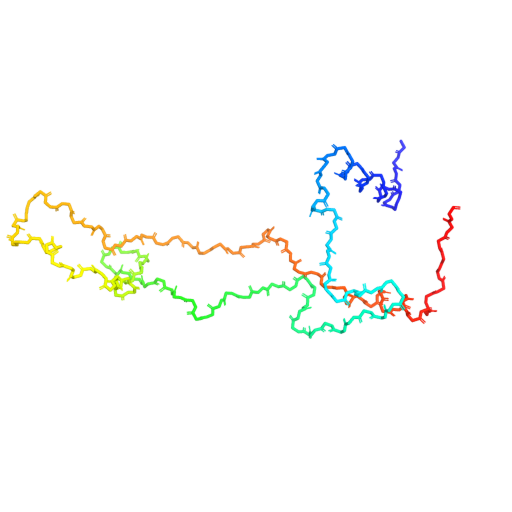-47.676 1.00 64.38 87 HIS A C 1
ATOM 657 O O . HIS A 1 87 ? 12.652 8.576 -47.314 1.00 64.38 87 HIS A O 1
ATOM 663 N N . THR A 1 88 ? 11.865 6.518 -46.925 1.00 66.31 88 THR A N 1
ATOM 664 C CA . THR A 1 88 ? 12.682 6.304 -45.703 1.00 66.31 88 THR A CA 1
ATOM 665 C C . THR A 1 88 ? 13.996 5.559 -45.950 1.00 66.31 88 THR A C 1
ATOM 667 O O . THR A 1 88 ? 14.834 5.470 -45.053 1.00 66.31 88 THR A O 1
ATOM 670 N N . GLY A 1 89 ? 14.198 5.015 -47.152 1.00 60.50 89 GLY A N 1
ATOM 671 C CA . GLY A 1 89 ? 15.444 4.353 -47.527 1.00 60.50 89 GLY A CA 1
ATOM 672 C C . GLY A 1 89 ? 16.561 5.361 -47.797 1.00 60.50 89 GLY A C 1
ATOM 673 O O . GLY A 1 89 ? 16.347 6.358 -48.478 1.00 60.50 89 GLY A O 1
ATOM 674 N N . ASN A 1 90 ? 17.783 5.058 -47.353 1.00 63.22 90 ASN A N 1
ATOM 675 C CA . ASN A 1 90 ? 18.976 5.893 -47.568 1.00 63.22 90 ASN A CA 1
ATOM 676 C C . ASN A 1 90 ? 19.429 6.010 -49.044 1.00 63.22 90 ASN A C 1
ATOM 678 O O . ASN A 1 90 ? 20.542 6.464 -49.296 1.00 63.22 90 ASN A O 1
ATOM 682 N N . GLY A 1 91 ? 18.619 5.582 -50.020 1.00 57.88 91 GLY A N 1
ATOM 683 C CA . GLY A 1 91 ? 18.822 5.852 -51.450 1.00 57.88 91 GLY A CA 1
ATOM 684 C C . GLY A 1 91 ? 20.172 5.427 -52.041 1.00 57.88 91 GLY A C 1
ATOM 685 O O . GLY A 1 91 ? 20.571 5.976 -53.059 1.00 57.88 91 GLY A O 1
ATOM 686 N N . GLY A 1 92 ? 20.902 4.501 -51.409 1.00 58.34 92 GLY A N 1
ATOM 687 C CA . GLY A 1 92 ? 22.253 4.132 -51.844 1.00 58.34 92 GLY A CA 1
ATOM 688 C C . GLY A 1 92 ? 23.350 5.145 -51.487 1.00 58.34 92 GLY A C 1
ATOM 689 O O . GLY A 1 92 ? 24.414 5.111 -52.097 1.00 58.34 92 GLY A O 1
ATOM 690 N N . MET A 1 93 ? 23.140 6.037 -50.509 1.00 60.81 93 MET A N 1
ATOM 691 C CA . MET A 1 93 ? 24.189 6.954 -50.050 1.00 60.81 93 MET A CA 1
ATOM 692 C C . MET A 1 93 ? 25.386 6.195 -49.456 1.00 60.81 93 MET A C 1
ATOM 694 O O . MET A 1 93 ? 25.303 5.584 -48.387 1.00 60.81 93 MET A O 1
ATOM 698 N N . THR A 1 94 ? 26.525 6.272 -50.143 1.00 57.22 94 THR A N 1
ATOM 699 C CA . THR A 1 94 ? 27.798 5.677 -49.733 1.00 57.22 94 THR A CA 1
ATOM 700 C C . THR A 1 94 ? 28.493 6.555 -48.676 1.00 57.22 94 THR A C 1
ATOM 702 O O . THR A 1 94 ? 29.184 7.522 -48.975 1.00 57.22 94 THR A O 1
ATOM 705 N N . SER A 1 95 ? 28.261 6.222 -47.407 1.00 61.81 95 SER A N 1
ATOM 706 C CA . SER A 1 95 ? 29.321 5.828 -46.459 1.00 61.81 95 SER A CA 1
ATOM 707 C C . SER A 1 95 ? 30.459 6.777 -46.010 1.00 61.81 95 SER A C 1
ATOM 709 O O . SER A 1 95 ? 31.522 6.264 -45.674 1.00 61.81 95 SER A O 1
ATOM 711 N N . SER A 1 96 ? 30.299 8.095 -45.860 1.00 59.59 96 SER A N 1
ATOM 712 C CA . SER A 1 96 ? 31.299 8.856 -45.057 1.00 59.59 96 SER A CA 1
ATOM 713 C C . SER A 1 96 ? 30.735 9.889 -44.083 1.00 59.59 96 SER A C 1
ATOM 715 O O . SER A 1 96 ? 31.262 10.031 -42.984 1.00 59.59 96 SER A O 1
ATOM 717 N N . LEU A 1 97 ? 29.632 10.555 -44.428 1.00 56.47 97 LEU A N 1
ATOM 718 C CA . LEU A 1 97 ? 28.973 11.546 -43.558 1.00 56.47 97 LEU A CA 1
ATOM 719 C C . LEU A 1 97 ? 27.705 11.018 -42.872 1.00 56.47 97 LEU A C 1
ATOM 721 O O . LEU A 1 97 ? 27.091 11.717 -42.068 1.00 56.47 97 LEU A O 1
ATOM 725 N N . ALA A 1 98 ? 27.292 9.788 -43.185 1.00 58.53 98 ALA A N 1
ATOM 726 C CA . ALA A 1 98 ? 26.124 9.179 -42.569 1.00 58.53 98 ALA A CA 1
ATOM 727 C C . ALA A 1 98 ? 26.444 8.812 -41.114 1.00 58.53 98 ALA A C 1
ATOM 729 O O . ALA A 1 98 ? 27.115 7.816 -40.845 1.00 58.53 98 ALA A O 1
ATOM 730 N N . VAL A 1 99 ? 25.944 9.611 -40.170 1.00 60.78 99 VAL A N 1
ATOM 731 C CA . VAL A 1 99 ? 25.976 9.262 -38.748 1.00 60.78 99 VAL A CA 1
ATOM 732 C C . VAL A 1 99 ? 25.059 8.057 -38.556 1.00 60.78 99 VAL A C 1
ATOM 734 O O . VAL A 1 99 ? 23.834 8.182 -38.527 1.00 60.78 99 VAL A O 1
ATOM 737 N N . GLY A 1 100 ? 25.658 6.868 -38.478 1.00 57.81 100 GLY A N 1
ATOM 738 C CA . GLY A 1 100 ? 24.935 5.645 -38.160 1.00 57.81 100 GLY A CA 1
ATOM 739 C C . GLY A 1 100 ? 24.201 5.816 -36.834 1.00 57.81 100 GLY A C 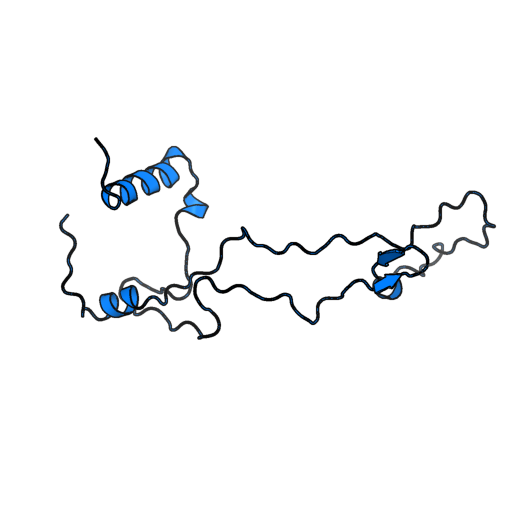1
ATOM 740 O O . GLY A 1 100 ? 24.783 6.274 -35.846 1.00 57.81 100 GLY A O 1
ATOM 741 N N . LYS A 1 101 ? 22.914 5.459 -36.795 1.00 61.00 101 LYS A N 1
ATOM 742 C CA . LYS A 1 101 ? 22.198 5.359 -35.521 1.00 61.00 101 LYS A CA 1
ATOM 743 C C . LYS A 1 101 ? 22.946 4.339 -34.665 1.00 61.00 101 LYS A C 1
ATOM 745 O O . LYS A 1 101 ? 23.133 3.206 -35.105 1.00 61.00 101 LYS A O 1
ATOM 750 N N . LYS A 1 102 ? 23.397 4.737 -33.471 1.00 59.19 102 LYS A N 1
ATOM 751 C CA . LYS A 1 102 ? 24.003 3.799 -32.519 1.00 59.19 102 LYS A CA 1
ATOM 752 C C . LYS A 1 102 ? 22.974 2.704 -32.243 1.00 59.19 102 LYS A C 1
ATOM 754 O O . LYS A 1 102 ? 21.889 2.992 -31.750 1.00 59.19 102 LYS A O 1
ATOM 759 N N . LEU A 1 103 ? 23.309 1.474 -32.628 1.00 56.53 103 LEU A N 1
ATOM 760 C CA . LEU A 1 103 ? 22.413 0.314 -32.565 1.00 56.53 103 LEU A CA 1
ATOM 761 C C . LEU A 1 103 ? 22.189 -0.184 -31.132 1.00 56.53 103 LEU A C 1
ATOM 763 O O . LEU A 1 103 ? 21.368 -1.065 -30.905 1.00 56.53 103 LEU A O 1
ATOM 767 N N . GLU A 1 104 ? 22.907 0.387 -30.171 1.00 62.31 104 GLU A N 1
ATOM 768 C CA . GLU A 1 104 ? 23.006 -0.113 -28.814 1.00 62.31 104 GLU A CA 1
ATOM 769 C C . GLU A 1 104 ? 22.905 1.069 -27.854 1.00 62.31 104 GLU A C 1
ATOM 771 O O . GLU A 1 104 ? 23.849 1.841 -27.685 1.00 62.31 104 GLU A O 1
ATOM 776 N N . VAL A 1 105 ? 21.726 1.251 -27.259 1.00 64.19 105 VAL A N 1
ATOM 777 C CA . VAL A 1 105 ? 21.601 2.093 -26.069 1.00 64.19 105 VAL A CA 1
ATOM 778 C C . VAL A 1 105 ? 22.060 1.219 -24.901 1.00 64.19 105 VAL A C 1
ATOM 780 O O . VAL A 1 105 ? 21.408 0.202 -24.644 1.00 64.19 105 VAL A O 1
ATOM 783 N N . PRO A 1 106 ? 23.182 1.535 -24.229 1.00 64.06 106 PRO A N 1
ATOM 784 C CA . PRO A 1 106 ? 23.607 0.775 -23.064 1.00 64.06 106 PRO A CA 1
ATOM 785 C C . PRO A 1 106 ? 22.531 0.885 -21.983 1.00 64.06 106 PRO A C 1
ATOM 787 O O . PRO A 1 106 ? 22.061 1.979 -21.663 1.00 64.06 106 PRO A O 1
ATOM 790 N N . VAL A 1 107 ? 22.115 -0.261 -21.450 1.00 72.56 107 VAL A N 1
ATOM 791 C CA . VAL A 1 107 ? 21.022 -0.343 -20.477 1.00 72.56 107 VAL A CA 1
ATOM 792 C C . VAL A 1 107 ? 21.617 -0.343 -19.077 1.00 72.56 107 VAL A C 1
ATOM 794 O O . VAL A 1 107 ? 22.421 -1.207 -18.733 1.00 72.56 107 VAL A O 1
ATOM 797 N N . GLY A 1 108 ? 21.234 0.646 -18.269 1.00 75.69 108 GLY A N 1
ATOM 798 C CA . GLY A 1 108 ? 21.525 0.639 -16.838 1.00 75.69 108 GLY A CA 1
ATOM 799 C C . GLY A 1 108 ? 20.708 -0.432 -16.102 1.00 75.69 108 GLY A C 1
ATOM 800 O O . GLY A 1 108 ? 19.708 -0.916 -16.633 1.00 75.69 108 GLY A O 1
ATOM 801 N N . PRO A 1 109 ? 21.096 -0.807 -14.874 1.00 77.81 109 PRO A N 1
ATOM 802 C CA . PRO A 1 109 ? 20.315 -1.750 -14.081 1.00 77.81 109 PRO A CA 1
ATOM 803 C C . PRO A 1 109 ? 18.892 -1.216 -13.828 1.00 77.81 109 PRO A C 1
ATOM 805 O O . PRO A 1 109 ? 18.706 -0.001 -13.691 1.00 77.81 109 PRO A O 1
ATOM 808 N N . PRO A 1 110 ? 17.881 -2.097 -13.732 1.00 78.38 110 PRO A N 1
ATOM 809 C CA . PRO A 1 110 ? 16.520 -1.685 -13.415 1.00 78.38 110 PRO A CA 1
ATOM 810 C C . PRO A 1 110 ? 16.432 -1.091 -12.003 1.00 78.38 110 PRO A C 1
ATOM 812 O O . PRO A 1 110 ? 17.219 -1.409 -11.107 1.00 78.38 110 PRO A O 1
ATOM 815 N N . VAL A 1 111 ? 15.433 -0.235 -11.780 1.00 81.12 111 VAL A N 1
ATOM 816 C CA . VAL A 1 111 ? 15.195 0.368 -10.464 1.00 81.12 111 VAL A CA 1
ATOM 817 C C . VAL A 1 111 ? 14.674 -0.702 -9.501 1.00 81.12 111 VAL A C 1
ATOM 819 O O . VAL A 1 111 ? 13.545 -1.163 -9.619 1.00 81.12 111 VAL A O 1
ATOM 822 N N . CYS A 1 112 ? 15.485 -1.060 -8.504 1.00 78.38 112 CYS A N 1
ATOM 823 C CA . CYS A 1 112 ? 15.172 -2.089 -7.500 1.00 78.38 112 CYS A CA 1
ATOM 824 C C . CYS A 1 112 ? 14.033 -1.688 -6.529 1.00 78.38 112 CYS A C 1
ATOM 826 O O . CYS A 1 112 ? 13.472 -2.523 -5.826 1.00 78.38 112 CYS A O 1
ATOM 828 N N . GLY A 1 113 ? 13.654 -0.404 -6.480 1.00 84.50 113 GLY A N 1
ATOM 829 C CA . GLY A 1 113 ? 12.477 0.051 -5.727 1.00 84.50 113 GLY A CA 1
ATOM 830 C C . GLY A 1 113 ? 12.581 -0.099 -4.203 1.00 84.50 113 GLY A C 1
ATOM 831 O O . GLY A 1 113 ? 11.555 -0.103 -3.529 1.00 84.50 113 GLY A O 1
ATOM 832 N N . ALA A 1 114 ? 13.796 -0.199 -3.649 1.00 86.62 114 ALA A N 1
ATOM 833 C CA . ALA A 1 114 ? 14.034 -0.472 -2.226 1.00 86.62 114 ALA A CA 1
ATOM 834 C C . ALA A 1 114 ? 13.370 0.539 -1.268 1.00 86.62 114 ALA A C 1
ATOM 836 O O . ALA A 1 114 ? 12.872 0.141 -0.218 1.00 86.62 114 ALA A O 1
ATOM 837 N N . PHE A 1 115 ? 13.329 1.820 -1.649 1.00 88.69 115 PHE A N 1
ATOM 838 C CA . PHE A 1 115 ? 12.730 2.910 -0.863 1.00 88.69 115 PHE A CA 1
ATOM 839 C C . PHE A 1 115 ? 11.272 3.211 -1.229 1.00 88.69 115 PHE A C 1
ATOM 841 O O . PHE A 1 115 ? 10.693 4.165 -0.714 1.00 88.69 115 PHE A O 1
ATOM 848 N N . ARG A 1 116 ? 10.673 2.443 -2.146 1.00 87.44 116 ARG A N 1
ATOM 849 C CA . ARG A 1 116 ? 9.268 2.633 -2.500 1.00 87.44 116 ARG A CA 1
ATOM 850 C C . ARG A 1 116 ? 8.392 2.142 -1.351 1.00 87.44 116 ARG A C 1
ATOM 852 O O . ARG A 1 116 ? 8.624 1.061 -0.807 1.00 87.44 116 ARG A O 1
ATOM 859 N N . GLU A 1 117 ? 7.367 2.921 -1.027 1.00 87.25 117 GLU A N 1
ATOM 860 C CA . GLU A 1 117 ? 6.336 2.511 -0.080 1.00 87.25 117 GLU A CA 1
ATOM 861 C C . GLU A 1 117 ? 5.710 1.180 -0.519 1.00 87.25 117 GLU A C 1
ATOM 863 O O . GLU A 1 117 ? 5.447 0.945 -1.704 1.00 87.25 117 GLU A O 1
ATOM 868 N N . ARG A 1 118 ? 5.523 0.275 0.442 1.00 89.25 118 ARG A N 1
ATOM 869 C CA . ARG A 1 118 ? 4.989 -1.064 0.190 1.00 89.25 118 ARG A CA 1
ATOM 870 C C . ARG A 1 118 ? 3.514 -1.102 0.532 1.00 89.25 118 ARG A C 1
ATOM 872 O O . ARG A 1 118 ? 3.064 -0.431 1.453 1.00 89.25 118 ARG A O 1
ATOM 879 N N . ALA A 1 119 ? 2.774 -1.951 -0.172 1.00 88.56 119 ALA A N 1
ATOM 880 C CA . ALA A 1 119 ? 1.372 -2.163 0.143 1.00 88.56 119 ALA A CA 1
ATOM 881 C C . ALA A 1 119 ? 1.215 -2.720 1.570 1.00 88.56 119 ALA A C 1
ATOM 883 O O . ALA A 1 119 ? 1.877 -3.689 1.955 1.00 88.56 119 ALA A O 1
ATOM 884 N N . ASN A 1 120 ? 0.299 -2.121 2.326 1.00 90.44 120 ASN A N 1
ATOM 885 C CA . ASN A 1 120 ? -0.119 -2.575 3.645 1.00 90.44 120 ASN A CA 1
ATOM 886 C C . ASN A 1 120 ? -1.655 -2.653 3.671 1.00 90.44 120 ASN A C 1
ATOM 888 O O . ASN A 1 120 ? -2.302 -1.664 4.001 1.00 90.44 120 ASN A O 1
ATOM 892 N N . PRO A 1 121 ? -2.258 -3.755 3.189 1.00 91.94 121 PRO A N 1
ATOM 893 C CA . PRO A 1 121 ? -3.710 -3.884 3.166 1.00 91.94 121 PRO A CA 1
ATOM 894 C C . PRO A 1 121 ? -4.290 -3.956 4.594 1.00 91.94 121 PRO A C 1
ATOM 896 O O . PRO A 1 121 ? -3.580 -4.326 5.528 1.00 91.94 121 PRO A O 1
ATOM 899 N N . PRO A 1 122 ? -5.583 -3.641 4.789 1.00 92.25 122 PRO A N 1
ATOM 900 C CA . PRO A 1 122 ? -6.209 -3.506 6.108 1.00 92.25 122 PRO A CA 1
ATOM 901 C C . PRO A 1 122 ? -6.570 -4.867 6.740 1.00 92.25 122 PRO A C 1
ATOM 903 O O . PRO A 1 122 ? -7.646 -5.028 7.300 1.00 92.25 122 PRO A O 1
ATOM 906 N N . ASN A 1 123 ? -5.696 -5.871 6.646 1.00 92.62 123 ASN A N 1
ATOM 907 C CA . ASN A 1 123 ? -5.939 -7.246 7.103 1.00 92.62 123 ASN A CA 1
ATOM 908 C C . ASN A 1 123 ? -5.193 -7.598 8.399 1.00 92.62 123 ASN A C 1
ATOM 910 O O . ASN A 1 123 ? -4.778 -8.740 8.596 1.00 92.62 123 ASN A O 1
ATOM 914 N N . THR A 1 124 ? -4.984 -6.619 9.279 1.00 93.06 124 THR A N 1
ATOM 915 C CA . THR A 1 124 ? -4.315 -6.855 10.561 1.00 93.06 124 THR A CA 1
ATOM 916 C C . THR A 1 124 ? -5.225 -7.625 11.520 1.00 93.06 124 THR A C 1
ATOM 918 O O . THR A 1 124 ? -6.431 -7.382 11.591 1.00 93.06 124 THR A O 1
ATOM 921 N N . GLU A 1 125 ? -4.647 -8.520 12.324 1.00 93.31 125 GLU A N 1
ATOM 922 C CA . GLU A 1 125 ? -5.418 -9.241 13.350 1.00 93.31 125 GLU A CA 1
ATOM 923 C C . GLU A 1 125 ? -5.976 -8.289 14.418 1.00 93.31 125 GLU A C 1
ATOM 925 O O . GLU A 1 125 ? -7.068 -8.521 14.926 1.00 93.31 125 GLU A O 1
ATOM 930 N N . PHE A 1 126 ? -5.292 -7.171 14.701 1.00 95.06 126 PHE A N 1
ATOM 931 C CA . PHE A 1 126 ? -5.823 -6.126 15.583 1.00 95.06 126 PHE A CA 1
ATOM 932 C C . PHE A 1 126 ? -7.173 -5.603 15.083 1.00 95.06 126 PHE A C 1
ATOM 934 O O . PHE A 1 126 ? -8.140 -5.576 15.839 1.00 95.06 126 PHE A O 1
ATOM 941 N N . ARG A 1 127 ? -7.255 -5.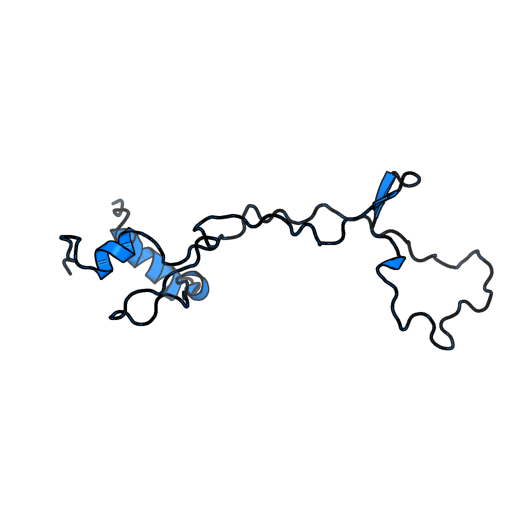246 13.793 1.00 93.62 127 ARG A N 1
ATOM 942 C CA . ARG A 1 127 ? -8.500 -4.773 13.184 1.00 93.62 127 ARG A CA 1
ATOM 943 C C . ARG A 1 127 ? -9.583 -5.844 13.249 1.00 93.62 127 ARG A C 1
ATOM 945 O O . ARG A 1 127 ? -10.693 -5.557 13.676 1.00 93.62 127 ARG A O 1
ATOM 952 N N . ARG A 1 128 ? -9.238 -7.093 12.928 1.00 93.44 128 ARG A N 1
ATOM 953 C CA . ARG A 1 128 ? -10.163 -8.229 13.005 1.00 93.44 128 ARG A CA 1
ATOM 954 C C . ARG A 1 128 ? -10.713 -8.450 14.417 1.00 93.44 128 ARG A C 1
ATOM 956 O O . ARG A 1 128 ? -11.891 -8.749 14.568 1.00 93.44 128 ARG A O 1
ATOM 963 N N . PHE A 1 129 ? -9.881 -8.349 15.451 1.00 95.75 129 PHE A N 1
ATOM 964 C CA . PHE A 1 129 ? -10.307 -8.559 16.841 1.00 95.75 129 PHE A CA 1
ATOM 965 C C . PHE A 1 129 ? -11.136 -7.385 17.364 1.00 95.75 129 PHE A C 1
ATOM 967 O O . PHE A 1 129 ? -12.106 -7.604 18.089 1.00 95.75 129 PHE A O 1
ATOM 974 N N . TYR A 1 130 ? -10.795 -6.163 16.948 1.00 95.25 130 TYR A N 1
ATOM 975 C CA . TYR A 1 130 ? -11.568 -4.966 17.256 1.00 95.25 130 TYR A CA 1
ATOM 976 C C . TYR A 1 130 ? -12.961 -5.004 16.614 1.00 95.25 130 TYR A C 1
ATOM 978 O O . TYR A 1 130 ? -13.953 -4.816 17.309 1.00 95.25 130 TYR A O 1
ATOM 986 N N . GLU A 1 131 ? -13.056 -5.350 15.325 1.00 94.75 131 GLU A N 1
ATOM 987 C CA . GLU A 1 131 ? -14.333 -5.473 14.601 1.00 94.75 131 GLU A CA 1
ATOM 988 C C . GLU A 1 131 ? -15.245 -6.573 15.181 1.00 94.75 131 GLU A C 1
ATOM 990 O O . GLU A 1 131 ? -16.465 -6.458 15.114 1.00 94.75 131 GLU A O 1
ATOM 995 N N . ARG A 1 132 ? -14.683 -7.626 15.796 1.00 93.62 132 ARG A N 1
ATOM 996 C CA . ARG A 1 132 ? -15.468 -8.644 16.524 1.00 93.62 132 ARG A CA 1
ATOM 997 C C . ARG A 1 132 ? -15.949 -8.198 17.909 1.00 93.62 132 ARG A C 1
ATOM 999 O O . ARG A 1 132 ? -16.802 -8.876 18.474 1.00 93.62 132 ARG A O 1
ATOM 1006 N N . GLY A 1 133 ? -15.375 -7.138 18.480 1.00 94.50 133 GLY A N 1
ATOM 1007 C CA . GLY A 1 133 ? -15.658 -6.705 19.854 1.00 94.50 133 GLY A CA 1
ATOM 1008 C C . GLY A 1 133 ? -15.018 -7.573 20.945 1.00 94.50 133 GLY A C 1
ATOM 1009 O O . GLY A 1 133 ? -15.497 -7.591 22.072 1.00 94.50 133 GLY A O 1
ATOM 1010 N N . ASP A 1 134 ? -13.950 -8.307 20.621 1.00 95.75 134 ASP A N 1
ATOM 1011 C CA . ASP A 1 134 ? -13.253 -9.205 21.561 1.00 95.75 134 ASP A CA 1
ATOM 1012 C C . ASP A 1 134 ? -12.271 -8.443 22.475 1.00 95.75 134 ASP A C 1
ATOM 1014 O O . ASP A 1 134 ? -11.886 -8.893 23.551 1.00 95.75 134 ASP A O 1
ATOM 1018 N N . LEU A 1 135 ? -11.841 -7.253 22.044 1.00 95.25 135 LEU A N 1
ATOM 1019 C CA . LEU A 1 135 ? -10.873 -6.445 22.779 1.00 95.25 135 LEU A CA 1
ATOM 1020 C C . LEU A 1 135 ? -11.575 -5.616 23.871 1.00 95.25 135 LEU A C 1
ATOM 1022 O O . LEU A 1 135 ? -12.436 -4.802 23.535 1.00 95.25 135 LEU A O 1
ATOM 1026 N N . PRO A 1 136 ? -11.178 -5.732 25.155 1.00 96.00 136 PRO A N 1
ATOM 1027 C CA . PRO A 1 136 ? -11.738 -4.936 26.247 1.00 96.00 136 PRO A CA 1
ATOM 1028 C C . PRO A 1 136 ? -11.119 -3.527 26.267 1.00 96.00 136 PRO A C 1
ATOM 1030 O O . PRO A 1 136 ? -10.424 -3.152 27.210 1.00 96.00 136 PRO A O 1
ATOM 1033 N N . ILE A 1 137 ? -11.312 -2.762 25.190 1.00 95.38 137 ILE A N 1
ATOM 1034 C CA . ILE A 1 137 ? -10.735 -1.424 25.007 1.00 95.38 137 ILE A CA 1
ATOM 1035 C C . ILE A 1 137 ? -11.815 -0.404 24.637 1.00 95.38 137 ILE A C 1
ATOM 1037 O O . ILE A 1 137 ? -12.696 -0.679 23.826 1.00 95.38 137 ILE A O 1
ATOM 1041 N N . GLN A 1 138 ? -11.714 0.795 25.207 1.00 93.94 138 GLN A N 1
ATOM 1042 C CA . GLN A 1 138 ? -12.563 1.945 24.901 1.00 93.94 138 GLN A CA 1
ATOM 1043 C C . GLN A 1 138 ? -11.704 3.214 24.905 1.00 93.94 138 GLN A C 1
ATOM 1045 O O . GLN A 1 138 ? -10.722 3.299 25.641 1.00 93.94 138 GLN A O 1
ATOM 1050 N N . ILE A 1 139 ? -12.061 4.186 24.065 1.00 91.12 139 ILE A N 1
ATOM 1051 C CA . ILE A 1 139 ? -11.414 5.499 24.037 1.00 91.12 139 ILE A CA 1
ATOM 1052 C C . ILE A 1 139 ? -12.110 6.400 25.065 1.00 91.12 139 ILE A C 1
ATOM 1054 O O . ILE A 1 139 ? -13.330 6.562 25.020 1.00 91.12 139 ILE A O 1
ATOM 1058 N N . GLU A 1 140 ? -11.334 6.967 25.988 1.00 93.94 140 GLU A N 1
ATOM 1059 C CA . GLU A 1 140 ? -11.761 8.081 26.838 1.00 93.94 140 GLU A CA 1
ATOM 1060 C C . GLU A 1 140 ? -11.516 9.384 26.070 1.00 93.94 140 GLU A C 1
ATOM 1062 O O . GLU A 1 140 ? -10.427 9.589 25.527 1.00 93.94 140 GLU A O 1
ATOM 1067 N N . HIS A 1 141 ? -12.555 10.211 25.962 1.00 88.56 141 HIS A N 1
ATOM 1068 C CA . HIS A 1 141 ? -12.561 11.437 25.166 1.00 88.56 141 HIS A CA 1
ATOM 1069 C C . HIS A 1 141 ? -12.566 12.674 26.054 1.00 88.56 141 HIS A C 1
ATOM 1071 O O . HIS A 1 141 ? -13.389 12.704 26.998 1.00 88.56 141 HIS A O 1
#

pLDDT: mean 80.35, std 12.1, range [56.47, 96.0]

Radius of gyration: 27.83 Å; chains: 1; bounding box: 53×38×80 Å